Protein AF-A0A4Y6IDY2-F1 (afdb_monomer_lite)

Secondary structure (DSSP, 8-state):
--HHHHHHHHHHHHHHHHHHHHHH--TT-TTHHHHHHHHHHHHHHHHHHHHHHHT-TT---HHHHHHHHHHHHHHHHHHHHHHHHHHHHHHHHHHHHHHHHHHHHHHTT-

Sequence (110 aa):
MTSQQSALAQVNQDVAATLAALANTPSEDVNSDDLVSKLQELSLQRQNILDVLLADETLTDVSFWQEQWQLTQTFSQGAIEARDHRQSLLHAGRQTTRHINMYQSIDDNR

Structure (mmCIF, N/C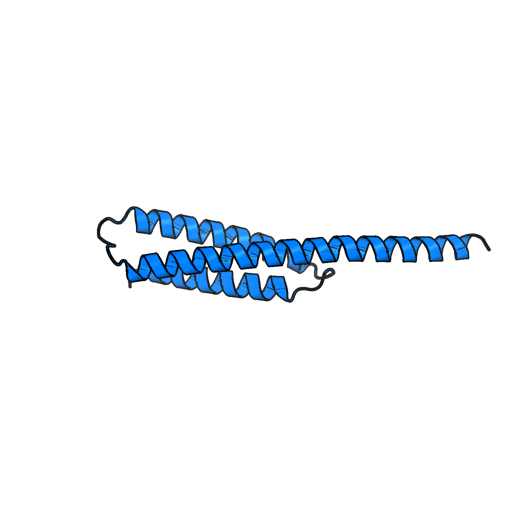A/C/O backbone):
data_AF-A0A4Y6IDY2-F1
#
_entry.id   AF-A0A4Y6IDY2-F1
#
loop_
_atom_site.group_PDB
_atom_site.id
_atom_site.type_symbol
_atom_site.label_atom_id
_atom_site.label_alt_id
_atom_site.label_comp_id
_atom_site.label_asym_id
_atom_site.label_entity_id
_atom_site.label_seq_id
_atom_site.pdbx_PDB_ins_code
_atom_site.Cartn_x
_atom_site.Cartn_y
_atom_site.Cartn_z
_atom_site.occupancy
_atom_site.B_iso_or_equiv
_atom_site.auth_seq_id
_atom_site.auth_comp_id
_atom_site.auth_asym_id
_atom_site.auth_atom_id
_atom_site.pdbx_PDB_model_num
ATOM 1 N N . MET A 1 1 ? -12.053 13.302 13.485 1.00 62.28 1 MET A N 1
ATOM 2 C CA . MET A 1 1 ? -10.890 12.473 13.117 1.00 62.28 1 MET A CA 1
ATOM 3 C C . MET A 1 1 ? -9.995 12.325 14.330 1.00 62.28 1 MET A C 1
ATOM 5 O O . MET A 1 1 ? -9.576 13.336 14.883 1.00 62.28 1 MET A O 1
ATOM 9 N N . THR A 1 2 ? -9.767 11.094 14.783 1.00 80.38 2 THR A N 1
ATOM 10 C CA . THR A 1 2 ? -8.815 10.797 15.865 1.00 80.38 2 THR A CA 1
ATOM 11 C C . THR A 1 2 ? -7.370 10.941 15.369 1.00 80.38 2 THR A C 1
ATOM 13 O O . THR A 1 2 ? -7.118 10.949 14.162 1.00 80.38 2 THR A O 1
ATOM 16 N N . SER A 1 3 ? -6.405 11.032 16.293 1.00 88.75 3 SER A N 1
ATOM 17 C CA . SER A 1 3 ? -4.969 11.067 15.953 1.00 88.75 3 SER A CA 1
ATOM 18 C C . SER A 1 3 ? -4.561 9.879 15.064 1.00 88.75 3 SER A C 1
ATOM 20 O O . SER A 1 3 ? -3.856 10.050 14.072 1.00 88.75 3 SER A O 1
ATOM 22 N N . GLN A 1 4 ? -5.105 8.692 15.354 1.00 91.75 4 GLN A N 1
ATOM 23 C CA . GLN A 1 4 ? -4.848 7.465 14.598 1.00 91.75 4 GLN A CA 1
ATOM 24 C C . GLN A 1 4 ? -5.450 7.497 13.183 1.00 91.75 4 GLN A C 1
ATOM 26 O O . GLN A 1 4 ? -4.793 7.081 12.235 1.00 91.75 4 GLN A O 1
ATOM 31 N N . GLN A 1 5 ? -6.657 8.050 13.000 1.00 92.44 5 GLN A N 1
ATOM 32 C CA . GLN A 1 5 ? -7.249 8.213 11.663 1.00 92.44 5 GLN A CA 1
ATOM 33 C C . GLN A 1 5 ? -6.442 9.182 10.785 1.00 92.44 5 GLN A C 1
ATOM 35 O O . GLN A 1 5 ? -6.281 8.938 9.592 1.00 92.44 5 GLN A O 1
ATOM 40 N N . SER A 1 6 ? -5.909 10.260 11.370 1.00 93.81 6 SER A N 1
ATOM 41 C CA . SER A 1 6 ? -5.036 11.202 10.656 1.00 93.81 6 SER A CA 1
ATOM 42 C C . SER A 1 6 ? -3.705 10.552 10.265 1.00 93.81 6 SER A C 1
ATOM 44 O O . SER A 1 6 ? -3.270 10.652 9.119 1.00 93.81 6 SER A O 1
ATOM 46 N N . ALA A 1 7 ? -3.086 9.816 11.195 1.00 95.69 7 ALA A N 1
ATOM 47 C CA . ALA A 1 7 ? -1.859 9.070 10.925 1.00 95.69 7 ALA A CA 1
ATOM 48 C C . ALA A 1 7 ? -2.060 8.020 9.819 1.00 95.69 7 ALA A C 1
ATOM 50 O O . ALA A 1 7 ? -1.233 7.914 8.916 1.00 95.69 7 ALA A O 1
ATOM 51 N N . LEU A 1 8 ? -3.184 7.295 9.839 1.00 97.19 8 LEU A N 1
ATOM 52 C CA . LEU A 1 8 ? -3.536 6.343 8.788 1.00 97.19 8 LEU A CA 1
ATOM 53 C C . LEU A 1 8 ? -3.693 7.028 7.427 1.00 97.19 8 LEU A C 1
ATOM 55 O O . LEU A 1 8 ? -3.203 6.513 6.426 1.00 97.19 8 LEU A O 1
ATOM 59 N N . ALA A 1 9 ? -4.348 8.192 7.384 1.00 96.75 9 ALA A N 1
ATOM 60 C CA . ALA A 1 9 ? -4.505 8.960 6.154 1.00 96.75 9 ALA A CA 1
ATOM 61 C C . ALA A 1 9 ? -3.147 9.373 5.565 1.00 96.75 9 ALA A C 1
ATOM 63 O O . ALA A 1 9 ? -2.951 9.239 4.358 1.00 96.75 9 ALA A O 1
ATOM 64 N N . GLN A 1 10 ? -2.194 9.790 6.405 1.00 97.56 10 GLN A N 1
ATOM 65 C CA . GLN A 1 10 ? -0.837 10.103 5.953 1.00 97.56 10 GLN A CA 1
ATOM 66 C C . GLN A 1 10 ? -0.125 8.864 5.399 1.00 97.56 10 GLN A C 1
ATOM 68 O O . GLN A 1 10 ? 0.397 8.904 4.289 1.00 97.56 10 GLN A O 1
ATOM 73 N N . VAL A 1 11 ? -0.167 7.738 6.118 1.00 97.94 11 VAL A N 1
ATOM 74 C CA . VAL A 1 11 ? 0.447 6.487 5.645 1.00 97.94 11 VAL A CA 1
ATOM 75 C C . VAL A 1 11 ? -0.181 6.034 4.324 1.00 97.94 11 VAL A C 1
ATOM 77 O O . VAL A 1 11 ? 0.533 5.617 3.418 1.00 97.94 11 VAL A O 1
ATOM 80 N N . ASN A 1 12 ? -1.500 6.166 4.161 1.00 98.00 12 ASN A N 1
ATOM 81 C CA . ASN A 1 12 ? -2.179 5.865 2.900 1.00 98.00 12 ASN A CA 1
ATOM 82 C C . ASN A 1 12 ? -1.670 6.748 1.745 1.00 98.00 12 ASN A C 1
ATOM 84 O O . ASN A 1 12 ? -1.453 6.242 0.643 1.00 98.00 12 ASN A O 1
ATOM 88 N N . GLN A 1 13 ? -1.453 8.046 1.984 1.00 97.81 13 GLN A N 1
ATOM 89 C CA . GLN A 1 13 ? -0.868 8.947 0.983 1.00 97.81 13 GLN A CA 1
ATOM 90 C C . GLN A 1 13 ? 0.566 8.542 0.629 1.00 97.81 13 GLN A C 1
ATOM 92 O O . GLN A 1 13 ? 0.913 8.488 -0.551 1.00 97.81 13 GLN A O 1
ATOM 97 N N . ASP A 1 14 ? 1.375 8.195 1.627 1.00 98.00 14 ASP A N 1
ATOM 98 C CA . ASP A 1 14 ? 2.768 7.798 1.427 1.00 98.00 14 ASP A CA 1
ATOM 99 C C . ASP A 1 14 ? 2.878 6.461 0.676 1.00 98.00 14 ASP A C 1
ATOM 101 O O . ASP A 1 14 ? 3.744 6.309 -0.191 1.00 98.00 14 ASP A O 1
ATOM 105 N N . VAL A 1 15 ? 1.980 5.503 0.945 1.00 97.88 15 VAL A N 1
ATOM 106 C CA . VAL A 1 15 ? 1.867 4.247 0.182 1.00 97.88 15 VAL A CA 1
ATOM 107 C C . VAL A 1 15 ? 1.523 4.544 -1.274 1.00 97.88 15 VAL A C 1
ATOM 109 O O . VAL A 1 15 ? 2.201 4.044 -2.172 1.00 97.88 15 VAL A O 1
ATOM 112 N N . ALA A 1 16 ? 0.516 5.387 -1.523 1.00 97.06 16 ALA A N 1
ATOM 113 C CA . ALA A 1 16 ? 0.110 5.754 -2.877 1.00 97.06 16 ALA A CA 1
ATOM 114 C C . ALA A 1 16 ? 1.249 6.440 -3.650 1.00 97.06 16 ALA A C 1
ATOM 116 O O . ALA A 1 16 ? 1.531 6.076 -4.792 1.00 97.06 16 ALA A O 1
ATOM 117 N N . ALA A 1 17 ? 1.946 7.385 -3.015 1.00 95.88 17 ALA A N 1
ATOM 118 C CA . ALA A 1 17 ? 3.087 8.077 -3.607 1.00 95.88 17 ALA A CA 1
ATOM 119 C C . ALA A 1 17 ? 4.254 7.120 -3.895 1.00 95.88 17 ALA A C 1
ATOM 121 O O . ALA A 1 17 ? 4.870 7.199 -4.957 1.00 95.88 17 ALA A O 1
ATOM 122 N N . THR A 1 18 ? 4.535 6.188 -2.981 1.00 95.50 18 THR A N 1
ATOM 123 C CA . THR A 1 18 ? 5.610 5.203 -3.152 1.00 95.50 18 THR A CA 1
ATOM 124 C C . THR A 1 18 ? 5.281 4.223 -4.279 1.00 95.50 18 THR A C 1
ATOM 126 O O . THR A 1 18 ? 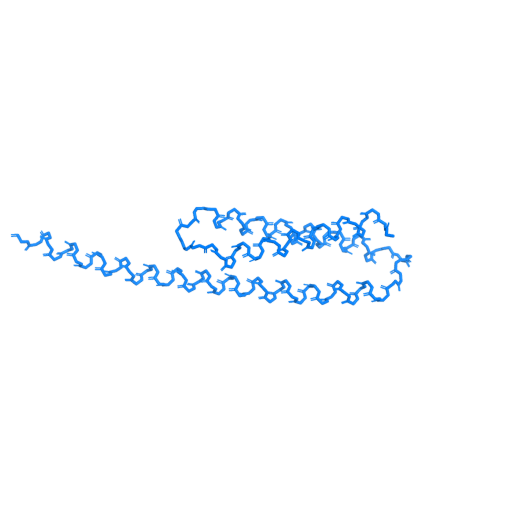6.134 3.970 -5.122 1.00 95.50 18 THR A O 1
ATOM 129 N N . LEU A 1 19 ? 4.040 3.732 -4.373 1.00 94.25 19 LEU A N 1
ATOM 130 C CA . LEU A 1 19 ? 3.585 2.902 -5.497 1.00 94.25 19 LEU A CA 1
ATOM 131 C C . LEU A 1 19 ? 3.682 3.641 -6.837 1.00 94.25 19 LEU A C 1
ATOM 133 O O . LEU A 1 19 ? 4.174 3.076 -7.813 1.00 94.25 19 LEU A O 1
ATOM 137 N N . ALA A 1 20 ? 3.275 4.912 -6.882 1.00 92.62 20 ALA A N 1
ATOM 138 C CA . ALA A 1 20 ? 3.400 5.733 -8.082 1.00 92.62 20 ALA A CA 1
ATOM 139 C C . ALA A 1 20 ? 4.869 5.958 -8.478 1.00 92.62 20 ALA A C 1
ATOM 141 O O . ALA A 1 20 ? 5.200 5.898 -9.661 1.00 92.62 20 ALA A O 1
ATOM 142 N N . ALA A 1 21 ? 5.764 6.177 -7.510 1.00 91.25 21 ALA A N 1
ATOM 143 C CA . ALA A 1 21 ? 7.197 6.270 -7.772 1.00 91.25 21 ALA A CA 1
ATOM 144 C C . ALA A 1 21 ? 7.730 4.947 -8.342 1.00 91.25 21 ALA A C 1
ATOM 146 O O . ALA A 1 21 ? 8.308 4.939 -9.424 1.00 91.25 21 ALA A O 1
ATOM 147 N N . LEU A 1 22 ? 7.425 3.826 -7.680 1.00 89.31 22 LEU A N 1
ATOM 148 C CA . LEU A 1 22 ? 7.827 2.478 -8.088 1.00 89.31 22 LEU A CA 1
ATOM 149 C C . LEU A 1 22 ? 7.363 2.106 -9.503 1.00 89.31 22 LEU A C 1
ATOM 151 O O . LEU A 1 22 ? 8.038 1.301 -10.140 1.00 89.31 22 LEU A O 1
ATOM 155 N N . ALA A 1 23 ? 6.229 2.634 -9.969 1.00 85.75 23 ALA A N 1
ATOM 156 C CA . ALA A 1 23 ? 5.713 2.399 -11.318 1.00 85.75 23 ALA A CA 1
ATOM 157 C C . ALA A 1 23 ? 6.468 3.189 -12.405 1.00 85.75 23 ALA A C 1
ATOM 159 O O . ALA A 1 23 ? 6.428 2.813 -13.572 1.00 85.75 23 ALA A O 1
ATOM 160 N N . ASN A 1 24 ? 7.148 4.275 -12.028 1.00 84.38 24 ASN A N 1
ATOM 161 C CA . ASN A 1 24 ? 7.879 5.157 -12.940 1.00 84.38 24 ASN A CA 1
ATOM 162 C C . ASN A 1 24 ? 9.407 4.978 -12.864 1.00 84.38 24 ASN A C 1
ATOM 164 O O . ASN A 1 24 ? 10.130 5.579 -13.658 1.00 84.38 24 ASN A O 1
ATOM 168 N N . THR A 1 25 ? 9.908 4.181 -11.917 1.00 80.75 25 THR A N 1
ATOM 169 C CA . THR A 1 25 ? 11.341 3.935 -11.726 1.00 80.75 25 THR A CA 1
ATOM 170 C C . THR A 1 25 ? 11.903 2.987 -12.802 1.00 80.75 25 THR A C 1
ATOM 172 O O . THR A 1 25 ? 11.438 1.849 -12.906 1.00 80.75 25 THR A O 1
ATOM 175 N N . PRO A 1 26 ? 12.919 3.402 -13.586 1.00 71.44 26 PRO A N 1
ATOM 176 C CA . PRO A 1 26 ? 13.593 2.542 -14.561 1.00 71.44 26 PRO A CA 1
ATOM 177 C C . PRO A 1 26 ? 14.391 1.402 -13.909 1.00 71.44 26 PRO A C 1
ATOM 179 O O . PRO A 1 26 ? 14.812 1.494 -12.761 1.00 71.44 26 PRO A O 1
ATOM 182 N N . SER A 1 27 ? 14.699 0.355 -14.680 1.00 63.56 27 SER A N 1
ATOM 183 C CA . SER A 1 27 ? 15.404 -0.854 -14.209 1.00 63.56 27 SER A CA 1
ATOM 184 C C . SER A 1 27 ? 16.820 -0.647 -13.670 1.00 63.56 27 SER A C 1
ATOM 186 O O . SER A 1 27 ? 17.357 -1.545 -13.030 1.00 63.56 27 SER A O 1
ATOM 188 N N . GLU A 1 28 ? 17.446 0.483 -13.986 1.00 64.00 28 GLU A N 1
ATOM 189 C CA . GLU A 1 28 ? 18.835 0.798 -13.628 1.00 64.00 28 GLU A CA 1
ATOM 190 C C . GLU A 1 28 ? 18.932 1.747 -12.427 1.00 64.00 28 GLU A C 1
ATOM 192 O O . GLU A 1 28 ? 20.031 2.084 -11.990 1.00 64.00 28 GLU A O 1
ATOM 197 N N . ASP A 1 29 ? 17.794 2.196 -11.890 1.00 71.00 29 ASP A N 1
ATOM 198 C CA . ASP A 1 29 ? 17.781 3.126 -10.769 1.00 71.00 29 ASP A CA 1
ATOM 199 C C . ASP A 1 29 ? 18.059 2.387 -9.456 1.00 71.00 29 ASP A C 1
ATOM 201 O O . ASP A 1 29 ? 17.275 1.547 -9.001 1.00 71.00 29 ASP A O 1
ATOM 205 N N . VAL A 1 30 ? 19.179 2.745 -8.832 1.00 66.75 30 VAL A N 1
ATOM 206 C CA . VAL A 1 30 ? 19.651 2.214 -7.547 1.00 66.75 30 VAL A CA 1
ATOM 207 C C . VAL A 1 30 ? 18.636 2.464 -6.423 1.00 66.75 30 VAL A C 1
ATOM 209 O O . VAL A 1 30 ? 18.568 1.686 -5.478 1.00 66.75 30 VAL A O 1
ATOM 212 N N . ASN A 1 31 ? 17.780 3.483 -6.551 1.00 78.31 31 ASN A N 1
ATOM 213 C CA . ASN A 1 31 ? 16.768 3.813 -5.544 1.00 78.31 31 ASN A CA 1
ATOM 214 C C . ASN A 1 31 ? 15.553 2.864 -5.565 1.00 78.31 31 ASN A C 1
ATOM 216 O O . ASN A 1 31 ? 14.658 2.978 -4.726 1.00 78.31 31 ASN A O 1
ATOM 220 N N . SER A 1 32 ? 15.485 1.933 -6.524 1.00 80.56 32 SER A N 1
ATOM 221 C CA . SER A 1 32 ? 14.379 0.975 -6.640 1.00 80.56 32 SER A CA 1
ATOM 222 C C . SER A 1 32 ? 14.209 0.127 -5.380 1.00 80.56 32 SER A C 1
ATOM 224 O O . SER A 1 32 ? 13.081 -0.072 -4.925 1.00 80.56 32 SER A O 1
ATOM 226 N N . ASP A 1 33 ? 15.317 -0.353 -4.814 1.00 84.00 33 ASP A N 1
ATOM 227 C CA . ASP A 1 33 ? 15.313 -1.218 -3.631 1.00 84.00 33 ASP A CA 1
ATOM 228 C C . ASP A 1 33 ? 14.897 -0.444 -2.371 1.00 84.00 33 ASP A C 1
ATOM 230 O O . ASP A 1 33 ? 14.145 -0.961 -1.539 1.00 84.00 33 ASP A O 1
ATOM 234 N N . ASP A 1 34 ? 15.291 0.829 -2.276 1.00 90.06 34 ASP A N 1
ATOM 235 C CA . ASP A 1 34 ? 14.879 1.729 -1.195 1.00 90.06 34 ASP A CA 1
ATOM 236 C C . ASP A 1 34 ? 13.373 1.994 -1.240 1.00 90.06 34 ASP A C 1
ATOM 238 O O . ASP A 1 34 ? 12.693 1.950 -0.214 1.00 90.06 34 ASP A O 1
ATOM 242 N N . LEU A 1 35 ? 12.814 2.221 -2.433 1.00 91.38 35 LEU A N 1
ATOM 243 C CA . LEU A 1 35 ? 11.377 2.426 -2.597 1.00 91.38 35 LEU A CA 1
ATOM 244 C C . LEU A 1 35 ? 10.577 1.155 -2.260 1.00 91.38 35 LEU A C 1
ATOM 246 O O . LEU A 1 35 ? 9.490 1.252 -1.686 1.00 91.38 35 LEU A O 1
ATOM 250 N N . VAL A 1 36 ? 11.093 -0.036 -2.592 1.00 91.31 36 VAL A N 1
ATOM 251 C CA . VAL A 1 36 ? 10.459 -1.313 -2.217 1.00 91.31 36 VAL A CA 1
ATOM 252 C C . VAL A 1 36 ? 10.500 -1.501 -0.701 1.00 91.31 36 VAL A C 1
ATOM 254 O O . VAL A 1 36 ? 9.474 -1.827 -0.101 1.00 91.31 36 VAL A O 1
ATOM 257 N N . SER A 1 37 ? 11.650 -1.237 -0.078 1.00 93.00 37 SER A N 1
ATOM 258 C CA . SER A 1 37 ? 11.819 -1.307 1.378 1.00 93.00 37 SER A CA 1
ATOM 259 C C . SER A 1 37 ? 10.870 -0.338 2.086 1.00 93.00 37 SER A C 1
ATOM 261 O O . SER A 1 37 ? 10.125 -0.733 2.984 1.00 93.00 37 SER A O 1
ATOM 263 N N . LYS A 1 38 ? 10.784 0.903 1.596 1.00 95.25 38 LYS A N 1
ATOM 264 C CA . LYS A 1 38 ? 9.851 1.917 2.094 1.00 95.25 38 LYS A CA 1
ATOM 265 C C . LYS A 1 38 ? 8.392 1.482 1.963 1.00 95.25 38 LYS A C 1
ATOM 267 O O . LYS A 1 38 ? 7.612 1.676 2.892 1.00 95.25 38 LYS A O 1
ATOM 272 N N . LEU A 1 39 ? 7.998 0.878 0.839 1.00 95.12 39 LEU A N 1
ATOM 273 C CA . LEU A 1 39 ? 6.638 0.360 0.672 1.00 95.12 39 LEU A CA 1
ATOM 274 C C . LEU A 1 39 ? 6.320 -0.730 1.708 1.00 95.12 39 LEU A C 1
ATOM 276 O O . LEU A 1 39 ? 5.213 -0.756 2.248 1.00 95.12 39 LEU A O 1
ATOM 280 N N . GLN A 1 40 ? 7.279 -1.608 2.008 1.00 95.19 40 GLN A N 1
ATOM 281 C CA . GLN A 1 40 ? 7.115 -2.655 3.014 1.00 95.19 40 GLN A CA 1
ATOM 282 C C . GLN A 1 40 ? 6.957 -2.071 4.426 1.00 95.19 40 GLN A C 1
ATOM 284 O O . GLN A 1 40 ? 6.053 -2.480 5.158 1.00 95.19 40 GLN A O 1
ATOM 289 N N . GLU A 1 41 ? 7.782 -1.087 4.788 1.00 97.31 41 GLU A N 1
ATOM 290 C CA . GLU A 1 41 ? 7.680 -0.369 6.064 1.00 97.31 41 GLU A CA 1
ATOM 291 C C . GLU A 1 41 ? 6.324 0.326 6.216 1.00 97.31 41 GLU A C 1
ATOM 293 O O . GLU A 1 41 ? 5.637 0.140 7.223 1.00 97.31 41 GLU A O 1
ATOM 298 N N . LEU A 1 42 ? 5.892 1.062 5.188 1.00 97.94 42 LEU A N 1
ATOM 299 C CA . LEU A 1 42 ? 4.602 1.749 5.179 1.00 97.94 42 LEU A CA 1
ATOM 300 C C . LEU A 1 42 ? 3.426 0.767 5.251 1.00 97.94 42 LEU A C 1
ATOM 302 O O . LEU A 1 42 ? 2.452 1.027 5.955 1.00 97.94 42 LEU A O 1
ATOM 306 N N . SER A 1 43 ? 3.514 -0.383 4.574 1.00 96.56 43 SER A N 1
ATOM 307 C CA . SER A 1 43 ? 2.490 -1.430 4.652 1.00 96.56 43 SER A CA 1
ATOM 308 C C . SER A 1 43 ? 2.366 -1.994 6.068 1.00 96.56 43 SER A C 1
ATOM 310 O O . SER A 1 43 ? 1.250 -2.199 6.549 1.00 96.56 43 SER A O 1
ATOM 312 N N . LEU A 1 44 ? 3.491 -2.227 6.749 1.00 97.50 44 LEU A N 1
ATOM 313 C CA . LEU A 1 44 ? 3.496 -2.693 8.134 1.00 97.50 44 LEU A CA 1
ATOM 314 C C . LEU A 1 44 ? 2.939 -1.622 9.079 1.00 97.50 44 LEU A C 1
ATOM 316 O O . LEU A 1 44 ? 2.098 -1.917 9.926 1.00 97.50 44 LEU A O 1
ATOM 320 N N . GLN A 1 45 ? 3.362 -0.368 8.909 1.00 97.81 45 GLN A N 1
ATOM 321 C CA . GLN A 1 45 ? 2.860 0.755 9.697 1.00 97.81 45 GLN A CA 1
ATOM 322 C C . GLN A 1 45 ? 1.345 0.916 9.537 1.00 97.81 45 GLN A C 1
ATOM 324 O O . GLN A 1 45 ? 0.634 1.077 10.529 1.00 97.81 45 GLN A O 1
ATOM 329 N N . ARG A 1 46 ? 0.841 0.816 8.301 1.00 97.94 46 ARG A N 1
ATOM 330 C CA . ARG A 1 46 ? -0.593 0.854 8.005 1.00 97.94 46 ARG A CA 1
ATOM 331 C C . ARG A 1 46 ? -1.342 -0.253 8.740 1.00 97.94 46 ARG A C 1
ATOM 333 O O . ARG A 1 46 ? -2.370 0.028 9.350 1.00 97.94 46 ARG A O 1
ATOM 340 N N . GLN A 1 47 ? -0.832 -1.486 8.685 1.00 97.56 47 GLN A N 1
ATOM 341 C CA . GLN A 1 47 ? -1.453 -2.627 9.357 1.00 97.56 47 GLN A CA 1
ATOM 342 C C . GLN A 1 47 ? -1.523 -2.408 10.871 1.00 97.56 47 GLN A C 1
ATOM 344 O O . GLN A 1 47 ? -2.597 -2.535 11.445 1.00 97.56 47 GLN A O 1
ATOM 349 N N . ASN A 1 48 ? -0.428 -1.965 11.492 1.00 97.81 48 ASN A N 1
ATOM 350 C CA . ASN A 1 48 ? -0.394 -1.694 12.930 1.00 97.81 48 ASN A CA 1
ATOM 351 C C . ASN A 1 48 ? -1.428 -0.635 13.351 1.00 97.81 48 ASN A C 1
ATOM 353 O O . ASN A 1 48 ? -2.081 -0.783 14.381 1.00 97.81 48 ASN A O 1
ATOM 357 N N . ILE A 1 49 ? -1.597 0.435 12.564 1.00 97.06 49 ILE A N 1
ATOM 358 C CA . ILE A 1 49 ? -2.598 1.472 12.863 1.00 97.06 49 ILE A CA 1
ATOM 359 C C . ILE A 1 49 ? -4.018 0.916 12.703 1.00 97.06 49 ILE A C 1
ATOM 361 O O . ILE A 1 49 ? -4.879 1.192 13.537 1.00 97.06 49 ILE A O 1
ATOM 365 N N . LEU A 1 50 ? -4.270 0.119 11.661 1.00 96.56 50 LEU A N 1
ATOM 366 C CA . LEU A 1 50 ? -5.567 -0.529 11.470 1.00 96.56 50 LEU A CA 1
ATOM 367 C C . LEU A 1 50 ? -5.899 -1.502 12.598 1.00 96.56 50 LEU A C 1
ATOM 369 O O . LEU A 1 50 ? -7.034 -1.492 13.055 1.00 96.56 50 LEU A O 1
ATOM 373 N N . ASP A 1 51 ? -4.932 -2.278 13.085 1.00 96.44 51 ASP A N 1
ATOM 374 C CA . ASP A 1 51 ? -5.135 -3.199 14.208 1.00 96.44 51 ASP A CA 1
ATOM 375 C C . ASP A 1 51 ? -5.518 -2.441 15.488 1.00 96.44 51 ASP A C 1
ATOM 377 O O . ASP A 1 51 ? -6.441 -2.839 16.199 1.00 96.44 51 ASP A O 1
ATOM 381 N N . VAL A 1 52 ? -4.871 -1.297 15.748 1.00 95.50 52 VAL A N 1
ATOM 382 C CA . VAL A 1 52 ? -5.228 -0.407 16.867 1.00 95.50 52 VAL A CA 1
ATOM 383 C C . VAL A 1 52 ? -6.641 0.153 16.705 1.00 95.50 52 VAL A C 1
ATOM 385 O O . VAL A 1 52 ? -7.400 0.181 17.669 1.00 95.50 52 VAL A O 1
ATOM 388 N N . LEU A 1 53 ? -7.007 0.594 15.500 1.00 94.62 53 LEU A N 1
ATOM 389 C CA . LEU A 1 53 ? -8.338 1.134 15.214 1.00 94.62 53 LEU A CA 1
ATOM 390 C C . LEU A 1 53 ? -9.431 0.056 15.257 1.00 94.62 53 LEU A C 1
ATOM 392 O O . LEU A 1 53 ? -10.552 0.355 15.647 1.00 94.62 53 LEU A O 1
ATOM 396 N N . LEU A 1 54 ? -9.124 -1.185 14.871 1.00 93.50 54 LEU A N 1
ATOM 397 C CA . LEU A 1 54 ? -10.050 -2.321 14.932 1.00 93.50 54 LEU A CA 1
ATOM 398 C C . LEU A 1 54 ? -10.322 -2.763 16.372 1.00 93.50 54 LEU A C 1
ATOM 400 O O . LEU A 1 54 ? -11.407 -3.259 16.663 1.00 93.50 54 LEU A O 1
ATOM 404 N N . ALA A 1 55 ? -9.348 -2.585 17.267 1.00 93.81 55 ALA A N 1
ATOM 405 C CA . ALA A 1 55 ? -9.516 -2.832 18.695 1.00 93.81 55 ALA A CA 1
ATOM 406 C C . ALA A 1 55 ? -10.327 -1.730 19.408 1.00 93.81 55 ALA A C 1
ATOM 408 O O . ALA A 1 55 ? -10.751 -1.925 20.548 1.00 93.81 55 ALA A O 1
ATOM 409 N N . ASP A 1 56 ? -10.541 -0.577 18.766 1.00 92.50 56 ASP A N 1
ATOM 410 C CA . ASP A 1 56 ? -11.357 0.510 19.300 1.00 92.50 56 ASP A CA 1
ATOM 411 C C . ASP A 1 56 ? -12.847 0.256 19.023 1.00 92.50 56 ASP A C 1
ATOM 413 O O . ASP A 1 56 ? -13.381 0.600 17.968 1.00 92.50 56 ASP A O 1
ATOM 417 N N . GLU A 1 57 ? -13.545 -0.312 20.009 1.00 88.31 57 GLU A N 1
ATOM 418 C CA . GLU A 1 57 ? -14.987 -0.593 19.943 1.00 88.31 57 GLU A CA 1
ATOM 419 C C . GLU A 1 57 ? -15.854 0.666 19.745 1.00 88.31 57 GLU A C 1
ATOM 421 O O . GLU A 1 57 ? -17.030 0.565 19.387 1.00 88.31 57 GLU A O 1
ATOM 426 N N . THR A 1 58 ? -15.300 1.866 19.958 1.00 89.44 58 THR A N 1
ATOM 427 C CA . THR A 1 58 ? -16.026 3.125 19.745 1.00 89.44 58 THR A CA 1
ATOM 428 C C . THR A 1 58 ? -16.056 3.547 18.273 1.00 89.44 58 THR A C 1
ATOM 430 O O . THR A 1 58 ? -16.923 4.331 17.869 1.00 89.44 58 THR A O 1
ATOM 433 N N . LEU A 1 59 ? -15.167 2.994 17.439 1.00 88.19 59 LEU A N 1
ATOM 434 C CA . LEU A 1 59 ? -15.066 3.315 16.019 1.00 88.19 59 LEU A CA 1
ATOM 435 C C . LEU A 1 59 ? -16.040 2.481 15.173 1.00 88.19 59 LEU A C 1
ATOM 437 O O . LEU A 1 59 ? -15.694 1.492 14.529 1.00 88.19 59 LEU A O 1
ATOM 441 N N . THR A 1 60 ? -17.287 2.941 15.127 1.00 89.31 60 THR A N 1
ATOM 442 C CA . THR A 1 60 ? -18.402 2.263 14.438 1.00 89.31 60 THR A CA 1
ATOM 443 C C . THR A 1 60 ? -18.711 2.814 13.040 1.00 89.31 60 THR A C 1
ATOM 445 O O . THR A 1 60 ? -19.699 2.426 12.417 1.00 89.31 60 THR A O 1
ATOM 448 N N . ASP A 1 61 ? -17.874 3.716 12.522 1.00 93.25 61 ASP A N 1
ATOM 449 C CA . ASP A 1 61 ? -18.080 4.352 11.219 1.00 93.25 61 ASP A CA 1
ATOM 450 C C . ASP A 1 61 ? -17.840 3.366 10.061 1.00 93.25 61 ASP A C 1
ATOM 452 O O . ASP A 1 61 ? -16.714 3.116 9.631 1.00 93.25 61 ASP A O 1
ATOM 456 N N . VAL A 1 62 ? -18.933 2.814 9.533 1.00 93.06 62 VAL A N 1
ATOM 457 C CA . VAL A 1 62 ? -18.918 1.875 8.401 1.00 93.06 62 VAL A CA 1
ATOM 458 C C . VAL A 1 62 ? -18.306 2.500 7.146 1.00 93.06 62 VAL A C 1
ATOM 460 O O . VAL A 1 62 ? -17.622 1.805 6.396 1.00 93.06 62 VAL A O 1
ATOM 463 N N . SER A 1 63 ? -18.524 3.797 6.912 1.00 94.88 63 SER A N 1
ATOM 464 C CA . SER A 1 63 ? -18.025 4.471 5.709 1.00 94.88 63 SER A CA 1
ATOM 465 C C . SER A 1 63 ? -16.500 4.557 5.713 1.00 94.88 63 SER A C 1
ATOM 467 O O . SER A 1 63 ? -15.862 4.226 4.714 1.00 94.88 63 SER A O 1
ATOM 469 N N . PHE A 1 64 ? -15.919 4.865 6.875 1.00 94.38 64 PHE A N 1
ATOM 470 C CA . PHE A 1 64 ? -14.478 4.831 7.094 1.00 94.38 64 PHE A CA 1
ATOM 471 C C . PHE A 1 64 ? -13.896 3.436 6.820 1.00 94.38 64 PHE A C 1
ATOM 473 O O . PHE A 1 64 ? -12.915 3.300 6.089 1.00 94.38 64 PHE A O 1
ATOM 480 N N . TRP A 1 65 ? -14.512 2.380 7.357 1.00 95.38 65 TRP A N 1
ATOM 481 C CA . TRP A 1 65 ? -14.028 1.012 7.149 1.00 95.38 65 TRP A CA 1
ATOM 482 C C . TRP A 1 65 ? -14.135 0.559 5.691 1.00 95.38 65 TRP A C 1
ATOM 484 O O . TRP A 1 65 ? -13.235 -0.111 5.179 1.00 95.38 65 TRP A O 1
ATOM 494 N N . GLN A 1 66 ? -15.200 0.963 4.999 1.00 96.75 66 GLN A N 1
ATOM 495 C CA . GLN A 1 66 ? -15.375 0.674 3.582 1.00 96.75 66 GLN A CA 1
ATOM 496 C C . GLN A 1 66 ? -14.317 1.379 2.722 1.00 96.75 66 GLN A C 1
ATOM 498 O O . GLN A 1 66 ? -13.760 0.757 1.817 1.00 96.75 66 GLN A O 1
ATOM 503 N N . GLU A 1 67 ? -13.986 2.633 3.035 1.00 96.56 67 GLU A N 1
ATOM 504 C CA . GLU A 1 67 ? -12.881 3.354 2.397 1.00 96.56 67 GLU A CA 1
ATOM 505 C C . GLU A 1 67 ? -11.545 2.632 2.631 1.00 96.56 67 GLU A C 1
ATOM 507 O O . GLU A 1 67 ? -10.806 2.365 1.682 1.00 96.56 67 GLU A O 1
ATOM 512 N N . GLN A 1 68 ? -11.246 2.238 3.875 1.00 96.88 68 GLN A N 1
ATOM 513 C CA . GLN A 1 68 ? -9.997 1.531 4.180 1.00 96.88 68 GLN A CA 1
ATOM 514 C C . GLN A 1 68 ? -9.891 0.184 3.468 1.00 96.88 68 GLN A C 1
ATOM 516 O O . GLN A 1 68 ? -8.797 -0.191 3.040 1.00 96.88 68 GLN A O 1
ATOM 521 N N . TRP A 1 69 ? -11.010 -0.518 3.295 1.00 97.19 69 TRP A N 1
ATOM 522 C CA . TRP A 1 69 ? -11.058 -1.746 2.512 1.00 97.19 69 TRP A CA 1
ATOM 523 C C . TRP A 1 69 ? -10.775 -1.489 1.025 1.00 97.19 69 TRP A C 1
ATOM 525 O O . TRP A 1 69 ? -9.935 -2.175 0.439 1.00 97.19 69 TRP A O 1
ATOM 535 N N . GLN A 1 70 ? -11.402 -0.473 0.422 1.00 98.06 70 GLN A N 1
ATOM 536 C CA . GLN A 1 70 ? -11.149 -0.093 -0.976 1.00 98.06 70 GLN A CA 1
ATOM 537 C C . GLN A 1 70 ? -9.685 0.305 -1.205 1.00 98.06 70 GLN A C 1
ATOM 539 O O . GLN A 1 70 ? -9.069 -0.113 -2.191 1.00 98.06 70 GLN A O 1
ATOM 544 N N . LEU A 1 71 ? -9.101 1.059 -0.271 1.00 98.06 71 LEU A N 1
ATOM 545 C CA . LEU A 1 71 ? -7.685 1.420 -0.302 1.00 98.06 71 LEU A CA 1
ATOM 546 C C . LEU A 1 71 ? -6.790 0.181 -0.215 1.00 98.06 71 LEU A C 1
ATOM 548 O O . LEU A 1 71 ? -5.845 0.063 -0.989 1.00 98.06 71 LEU A O 1
ATOM 552 N N . THR A 1 72 ? -7.110 -0.787 0.650 1.00 97.56 72 THR A N 1
ATOM 553 C CA . THR A 1 72 ? -6.371 -2.059 0.714 1.00 97.56 72 THR A CA 1
ATOM 554 C C . THR A 1 72 ? -6.408 -2.811 -0.610 1.00 97.56 72 THR A C 1
ATOM 556 O O . THR A 1 72 ? -5.363 -3.289 -1.051 1.00 97.56 72 THR A O 1
ATOM 559 N N . GLN A 1 73 ? -7.566 -2.892 -1.271 1.00 97.88 73 GLN A N 1
ATOM 560 C CA . GLN A 1 73 ? -7.666 -3.534 -2.587 1.00 97.88 73 GLN A CA 1
ATOM 561 C C . GLN A 1 73 ? -6.803 -2.803 -3.624 1.00 97.88 73 GLN A C 1
ATOM 563 O O . GLN A 1 73 ? -6.018 -3.429 -4.333 1.00 97.88 73 GLN A O 1
ATOM 568 N N . THR A 1 74 ? -6.888 -1.472 -3.649 1.00 97.56 74 THR A N 1
ATOM 569 C CA . THR A 1 74 ? -6.135 -0.618 -4.578 1.00 97.56 74 THR A CA 1
ATOM 570 C C . THR A 1 74 ? -4.626 -0.770 -4.393 1.00 97.56 74 THR A C 1
ATOM 572 O O . THR A 1 74 ? -3.902 -1.004 -5.358 1.00 97.56 74 THR A O 1
ATOM 575 N N . PHE A 1 75 ? -4.137 -0.692 -3.155 1.00 97.38 75 PHE A N 1
ATOM 576 C CA . PHE A 1 75 ? -2.712 -0.841 -2.858 1.00 97.38 75 PHE A CA 1
ATOM 577 C C . PHE A 1 75 ? -2.207 -2.255 -3.136 1.00 97.38 75 PHE A C 1
ATOM 579 O O . PHE A 1 75 ? -1.098 -2.409 -3.641 1.00 97.38 75 PHE A O 1
ATOM 586 N N . SER A 1 76 ? -3.022 -3.281 -2.870 1.00 95.94 76 SER A N 1
ATOM 587 C CA . SER A 1 76 ? -2.665 -4.669 -3.189 1.00 95.94 76 SER A CA 1
ATOM 588 C C . SER A 1 76 ? -2.488 -4.862 -4.693 1.00 95.94 76 SER A 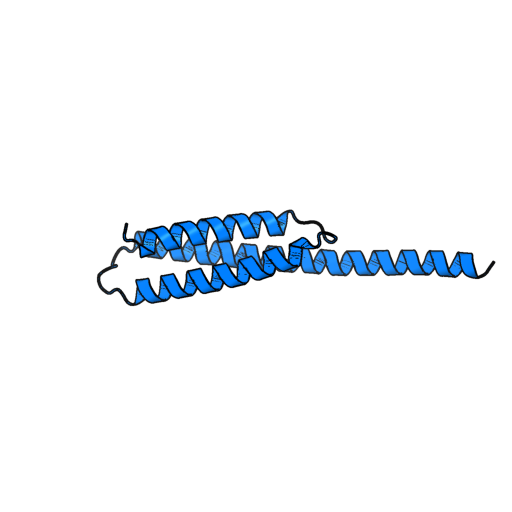C 1
ATOM 590 O O . SER A 1 76 ? -1.488 -5.431 -5.126 1.00 95.94 76 SER A O 1
ATOM 592 N N . GLN A 1 77 ? -3.419 -4.333 -5.489 1.00 96.12 77 GLN A N 1
ATOM 593 C CA . GLN A 1 77 ? -3.336 -4.383 -6.945 1.00 96.12 77 GLN A CA 1
ATOM 594 C C . GLN A 1 77 ? -2.113 -3.611 -7.465 1.00 96.12 77 GLN A C 1
ATOM 596 O O . GLN A 1 77 ? -1.331 -4.155 -8.241 1.00 96.12 77 GLN A O 1
ATOM 601 N N . GLY A 1 78 ? -1.879 -2.392 -6.967 1.00 94.00 78 GLY A N 1
ATOM 602 C CA . GLY A 1 78 ? -0.711 -1.593 -7.349 1.00 94.00 78 GLY A CA 1
ATOM 603 C C . GLY A 1 78 ? 0.622 -2.257 -6.986 1.00 94.00 78 GLY A C 1
ATOM 604 O O . GLY A 1 78 ? 1.578 -2.196 -7.757 1.00 94.00 78 GLY A O 1
ATOM 605 N N . ALA A 1 79 ? 0.700 -2.945 -5.843 1.00 93.31 79 ALA A N 1
ATOM 606 C CA . ALA A 1 79 ? 1.894 -3.692 -5.451 1.00 93.31 79 ALA A CA 1
ATOM 607 C C . ALA A 1 79 ? 2.159 -4.898 -6.371 1.00 93.31 79 ALA A C 1
ATOM 609 O O . ALA A 1 79 ? 3.315 -5.168 -6.707 1.00 93.31 79 ALA A O 1
ATOM 610 N N . ILE A 1 80 ? 1.105 -5.601 -6.806 1.00 93.31 80 ILE A N 1
ATOM 611 C CA . ILE A 1 80 ? 1.207 -6.691 -7.790 1.00 93.31 80 ILE A CA 1
ATOM 612 C C . ILE A 1 80 ? 1.736 -6.149 -9.119 1.00 93.31 80 ILE A C 1
ATOM 614 O O . ILE A 1 80 ? 2.715 -6.675 -9.642 1.00 93.31 80 ILE A O 1
ATOM 618 N N . GLU A 1 81 ? 1.153 -5.064 -9.626 1.00 91.38 81 GLU A N 1
ATOM 619 C CA . GLU A 1 81 ? 1.587 -4.433 -10.877 1.00 91.38 81 GLU A CA 1
ATOM 620 C C . GLU A 1 81 ? 3.042 -3.962 -10.803 1.00 91.38 81 GLU A C 1
ATOM 622 O O . GLU A 1 81 ? 3.829 -4.219 -11.714 1.00 91.38 81 GLU A O 1
ATOM 627 N N . ALA A 1 82 ? 3.439 -3.344 -9.688 1.00 87.94 82 ALA A N 1
ATOM 628 C CA . ALA A 1 82 ? 4.813 -2.906 -9.472 1.00 87.94 82 ALA A CA 1
ATOM 629 C C . ALA A 1 82 ? 5.800 -4.088 -9.432 1.00 87.94 82 ALA A C 1
ATOM 631 O O . ALA A 1 82 ? 6.901 -3.999 -9.982 1.00 87.94 82 ALA A O 1
ATOM 632 N N . ARG A 1 83 ? 5.419 -5.209 -8.805 1.00 89.81 83 ARG A N 1
ATOM 633 C CA . ARG A 1 83 ? 6.216 -6.444 -8.804 1.00 89.81 83 ARG A CA 1
ATOM 634 C C . ARG A 1 83 ? 6.367 -6.999 -10.218 1.00 89.81 83 ARG A C 1
ATOM 636 O O . ARG A 1 83 ? 7.483 -7.309 -10.631 1.00 89.81 83 ARG A O 1
ATOM 643 N N . ASP A 1 84 ? 5.266 -7.115 -10.950 1.00 87.94 84 ASP A N 1
ATOM 644 C CA . ASP A 1 84 ? 5.250 -7.704 -12.288 1.00 87.94 84 ASP A CA 1
ATOM 645 C C . ASP A 1 84 ? 6.039 -6.831 -13.281 1.00 87.94 84 ASP A C 1
ATOM 647 O O . ASP A 1 84 ? 6.828 -7.347 -14.079 1.00 87.94 84 ASP A O 1
ATOM 651 N N . HIS A 1 85 ? 5.929 -5.502 -13.168 1.00 83.81 85 HIS A N 1
ATOM 652 C CA . HIS A 1 85 ? 6.738 -4.552 -13.929 1.00 83.81 85 HIS A CA 1
ATOM 653 C C . HIS A 1 85 ? 8.240 -4.752 -13.677 1.00 83.81 85 HIS A C 1
ATOM 655 O O . HIS A 1 85 ? 9.016 -4.909 -14.623 1.00 83.81 85 HIS A O 1
ATOM 661 N N . ARG A 1 86 ? 8.658 -4.843 -12.407 1.00 81.81 86 ARG A N 1
ATOM 662 C CA . ARG A 1 86 ? 10.064 -5.113 -12.053 1.00 81.81 86 ARG A CA 1
ATOM 663 C C . ARG A 1 86 ? 10.548 -6.460 -12.562 1.00 81.81 86 ARG A C 1
ATOM 665 O O . ARG A 1 86 ? 11.664 -6.566 -13.068 1.00 81.81 86 ARG A O 1
ATOM 672 N N . GLN A 1 87 ? 9.719 -7.492 -12.455 1.00 83.50 87 GLN A N 1
ATOM 673 C CA . GLN A 1 87 ? 10.063 -8.812 -12.961 1.00 83.50 87 GLN A CA 1
ATOM 674 C C . GLN A 1 87 ? 10.282 -8.777 -14.483 1.00 83.50 87 GLN A C 1
ATOM 676 O O . GLN A 1 87 ? 11.268 -9.330 -14.973 1.00 83.50 87 GLN A O 1
ATOM 681 N N . SER A 1 88 ? 9.421 -8.075 -15.226 1.00 82.31 88 SER A N 1
ATOM 682 C CA . SER A 1 88 ? 9.590 -7.849 -16.668 1.00 82.31 88 SER A CA 1
ATOM 683 C C . SER A 1 88 ? 10.921 -7.159 -16.987 1.00 82.31 88 SER A C 1
ATOM 685 O O . SER A 1 88 ? 11.666 -7.617 -17.856 1.00 82.31 88 SER A O 1
ATOM 687 N N . LEU A 1 89 ? 11.265 -6.105 -16.245 1.00 77.44 89 LEU A N 1
ATOM 688 C CA . LEU A 1 89 ? 12.526 -5.380 -16.406 1.00 77.44 89 LEU A CA 1
ATOM 689 C C . LEU A 1 89 ? 13.759 -6.267 -16.160 1.00 77.44 89 LEU A C 1
ATOM 691 O O . LEU A 1 89 ? 14.699 -6.250 -16.955 1.00 77.44 89 LEU A O 1
ATOM 695 N N . LEU A 1 90 ? 13.741 -7.106 -15.120 1.00 75.19 90 LEU A N 1
ATOM 696 C CA . LEU A 1 90 ? 14.814 -8.072 -14.846 1.00 75.19 90 LEU A CA 1
ATOM 697 C C . LEU A 1 90 ? 14.986 -9.091 -15.984 1.00 75.19 90 LEU A C 1
ATOM 699 O O . LEU A 1 90 ? 16.112 -9.463 -16.331 1.00 75.19 90 LEU A O 1
ATOM 703 N N . HIS A 1 91 ? 13.884 -9.558 -16.576 1.00 71.62 91 HIS A N 1
ATOM 704 C CA . HIS A 1 91 ? 13.931 -10.476 -17.714 1.00 71.62 91 HIS A CA 1
ATOM 705 C C . HIS A 1 91 ? 14.443 -9.798 -18.993 1.00 71.62 91 HIS A C 1
ATOM 707 O O . HIS A 1 91 ? 15.254 -10.401 -19.700 1.00 71.62 91 HIS A O 1
ATOM 713 N N . ALA A 1 92 ? 14.033 -8.554 -19.258 1.00 67.31 92 ALA A N 1
ATOM 714 C CA . ALA A 1 92 ? 14.512 -7.762 -20.390 1.00 67.31 92 ALA A CA 1
ATOM 715 C C . ALA A 1 92 ? 16.016 -7.459 -20.274 1.00 67.31 92 ALA A C 1
ATOM 717 O O . ALA A 1 92 ? 16.769 -7.716 -21.214 1.00 67.31 92 ALA A O 1
ATOM 718 N N . GLY A 1 93 ? 16.481 -7.032 -19.094 1.00 60.00 93 GLY A N 1
ATOM 719 C CA . GLY A 1 93 ? 17.903 -6.794 -18.829 1.00 60.00 93 GLY A CA 1
ATOM 720 C C . GLY A 1 93 ? 18.765 -8.033 -19.096 1.00 60.00 93 GLY A C 1
ATOM 721 O O . GLY A 1 93 ? 19.782 -7.943 -19.780 1.00 60.00 93 GLY A O 1
ATOM 722 N N . ARG A 1 94 ? 18.314 -9.224 -18.670 1.00 59.34 94 ARG A N 1
ATOM 723 C CA . ARG A 1 94 ? 19.019 -10.499 -18.924 1.00 59.34 94 ARG A CA 1
ATOM 724 C C . ARG A 1 94 ? 19.129 -10.861 -20.407 1.00 59.34 94 ARG A C 1
ATOM 726 O O . ARG A 1 94 ? 20.112 -11.498 -20.793 1.00 59.34 94 ARG A O 1
ATOM 733 N N . GLN A 1 95 ? 18.140 -10.512 -21.232 1.00 59.00 95 GLN A N 1
ATOM 734 C CA . GLN A 1 95 ? 18.226 -10.721 -22.680 1.00 59.00 95 GLN A CA 1
ATOM 735 C C . GLN A 1 95 ? 19.264 -9.775 -23.294 1.00 59.00 95 GLN A C 1
ATOM 737 O O . GLN A 1 95 ? 20.144 -10.232 -24.023 1.00 59.00 95 GLN A O 1
ATOM 742 N N . THR A 1 96 ? 19.249 -8.497 -22.914 1.00 55.84 96 THR A N 1
ATOM 743 C CA . THR A 1 96 ? 20.203 -7.492 -23.404 1.00 55.84 96 THR A CA 1
ATOM 744 C C . THR A 1 96 ? 21.653 -7.817 -23.013 1.00 55.84 96 THR A C 1
ATOM 746 O O . THR A 1 96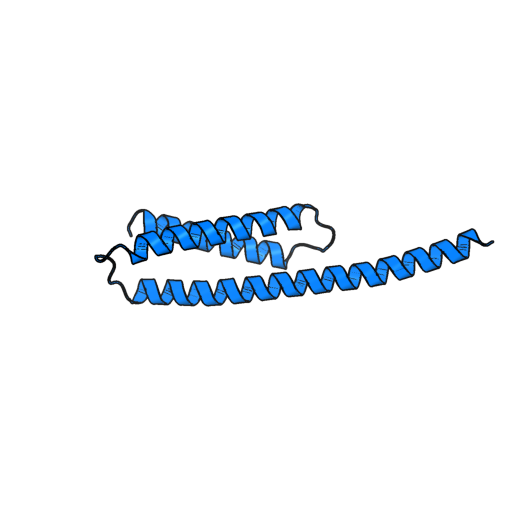 ? 22.533 -7.769 -23.872 1.00 55.84 96 THR A O 1
ATOM 749 N N . THR A 1 97 ? 21.925 -8.261 -21.776 1.00 54.31 97 THR A N 1
ATOM 750 C CA . THR A 1 97 ? 23.286 -8.661 -21.347 1.00 54.31 97 THR A CA 1
ATOM 751 C C . THR A 1 97 ? 23.825 -9.856 -22.140 1.00 54.31 97 THR A C 1
ATOM 753 O O . THR A 1 97 ? 25.011 -9.903 -22.462 1.00 54.31 97 THR A O 1
ATOM 756 N N . ARG A 1 98 ? 22.968 -10.823 -22.503 1.00 55.09 98 ARG A N 1
ATOM 757 C CA . ARG A 1 98 ? 23.380 -11.964 -23.339 1.00 55.09 98 ARG A CA 1
ATOM 758 C C . ARG A 1 98 ? 23.789 -11.527 -24.740 1.00 55.09 98 ARG A C 1
ATOM 760 O O . ARG A 1 98 ? 24.773 -12.046 -25.258 1.00 55.09 98 ARG A O 1
ATOM 767 N N . HIS A 1 99 ? 23.067 -10.579 -25.332 1.00 52.22 99 HI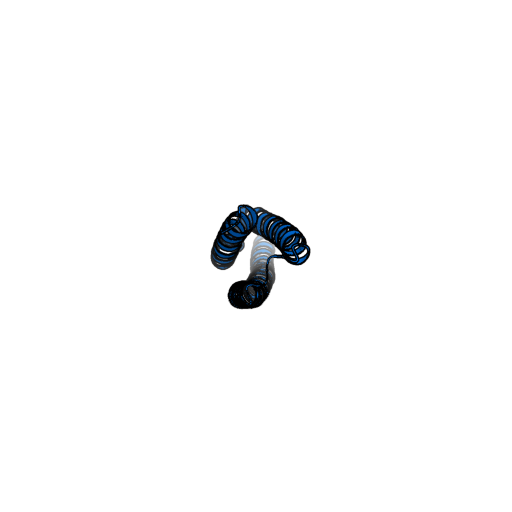S A N 1
ATOM 768 C CA . HIS A 1 99 ? 23.429 -10.043 -26.641 1.00 52.22 99 HIS A CA 1
ATOM 769 C C . HIS A 1 99 ? 24.753 -9.271 -26.584 1.00 52.22 99 HIS A C 1
ATOM 771 O O . HIS A 1 99 ? 25.612 -9.511 -27.426 1.00 52.22 99 HIS A O 1
ATOM 777 N N . ILE A 1 100 ? 24.969 -8.429 -25.568 1.00 56.62 100 ILE A N 1
ATOM 778 C CA . ILE A 1 100 ? 26.223 -7.668 -25.407 1.00 56.62 100 ILE A CA 1
ATOM 779 C C . ILE A 1 100 ? 27.431 -8.605 -25.239 1.00 56.62 100 ILE A C 1
ATOM 781 O O . ILE A 1 100 ? 28.422 -8.449 -25.951 1.00 56.62 100 ILE A O 1
ATOM 785 N N . ASN A 1 101 ? 27.330 -9.627 -24.381 1.00 52.81 101 ASN A N 1
ATOM 786 C CA . ASN A 1 101 ? 28.414 -10.600 -24.191 1.00 52.81 101 ASN A CA 1
ATOM 787 C C . ASN A 1 101 ? 28.695 -11.424 -25.460 1.00 52.81 101 ASN A C 1
ATOM 789 O O . ASN A 1 101 ? 29.845 -11.773 -25.720 1.00 52.81 101 ASN A O 1
ATOM 793 N N . MET A 1 102 ? 27.671 -11.715 -26.272 1.00 53.38 102 MET A N 1
ATOM 794 C CA . MET A 1 102 ? 27.854 -12.404 -27.552 1.00 53.38 102 MET A CA 1
ATOM 795 C C . MET A 1 102 ? 28.651 -11.542 -28.540 1.00 53.38 102 MET A C 1
ATOM 797 O O . MET A 1 102 ? 29.570 -12.055 -29.173 1.00 53.38 102 MET A O 1
ATOM 801 N N . TYR A 1 103 ? 28.365 -10.238 -28.631 1.00 52.59 103 TYR A N 1
ATOM 802 C CA . TYR A 1 103 ? 29.118 -9.327 -29.500 1.00 52.59 103 TYR A CA 1
ATOM 803 C C . TYR A 1 103 ? 30.569 -9.129 -29.035 1.00 52.59 103 TYR A C 1
ATOM 805 O O . TYR A 1 103 ? 31.467 -9.174 -29.870 1.00 52.59 103 TYR A O 1
ATOM 813 N N . GLN A 1 104 ? 30.823 -9.008 -27.726 1.00 50.56 104 GLN A N 1
ATOM 814 C CA . GLN A 1 104 ? 32.195 -8.908 -27.199 1.00 50.56 104 GLN A CA 1
ATOM 815 C C . GLN A 1 104 ? 33.021 -10.173 -27.474 1.00 50.56 104 GLN A C 1
ATOM 817 O O . GLN A 1 104 ? 34.166 -10.083 -27.903 1.00 50.56 104 GLN A O 1
ATOM 822 N N . SER A 1 105 ? 32.422 -11.360 -27.332 1.00 53.25 105 SER A N 1
ATOM 823 C CA . SER A 1 105 ? 33.120 -12.627 -27.601 1.00 53.25 105 SER A CA 1
ATOM 824 C C . SER A 1 105 ? 33.469 -12.870 -29.078 1.00 53.25 105 SER A C 1
ATOM 826 O O . SER A 1 105 ? 34.305 -13.721 -29.373 1.00 53.25 105 SER A O 1
ATOM 828 N N . ILE A 1 106 ? 32.830 -12.151 -30.009 1.00 55.00 106 ILE A N 1
ATOM 829 C CA . ILE A 1 106 ? 33.129 -12.241 -31.445 1.00 55.00 106 ILE A CA 1
ATOM 830 C C . ILE A 1 106 ? 34.295 -11.313 -31.816 1.00 55.00 106 ILE A C 1
ATOM 832 O O . ILE A 1 106 ? 35.095 -11.685 -32.674 1.00 55.00 106 ILE A O 1
ATOM 836 N N . ASP A 1 107 ? 34.421 -10.153 -31.165 1.00 51.91 107 ASP A N 1
ATOM 837 C CA . ASP A 1 107 ? 35.529 -9.216 -31.407 1.00 51.91 107 ASP A CA 1
ATOM 838 C C . ASP A 1 107 ? 36.842 -9.659 -30.735 1.00 51.91 107 ASP A C 1
ATOM 840 O O . ASP A 1 107 ? 37.907 -9.463 -31.311 1.00 51.91 107 ASP A O 1
ATOM 844 N N . ASP A 1 108 ? 36.788 -10.339 -29.582 1.00 49.88 108 ASP A N 1
ATOM 845 C CA . ASP A 1 108 ? 37.987 -10.861 -28.894 1.00 49.88 108 ASP A CA 1
ATOM 846 C C . ASP A 1 108 ? 38.638 -12.075 -29.597 1.00 49.88 108 ASP A C 1
ATOM 848 O O . ASP A 1 108 ? 39.704 -12.537 -29.187 1.00 49.88 108 ASP A O 1
ATOM 852 N N . ASN A 1 109 ? 38.019 -12.613 -30.656 1.00 50.09 109 ASN A N 1
ATOM 853 C CA . ASN A 1 109 ? 38.521 -13.770 -31.408 1.00 50.09 109 ASN A CA 1
ATOM 854 C C . ASN A 1 109 ? 39.049 -13.401 -32.810 1.00 50.09 109 ASN A C 1
ATOM 856 O O . ASN A 1 109 ? 39.002 -14.228 -33.728 1.00 50.09 109 ASN A O 1
ATOM 860 N N . ARG A 1 110 ? 39.520 -12.161 -32.992 1.00 48.00 110 ARG A N 1
ATOM 861 C CA . ARG A 1 110 ? 40.064 -11.640 -34.253 1.00 48.00 110 ARG A CA 1
ATOM 862 C C . ARG A 1 110 ? 41.463 -11.058 -34.077 1.00 48.00 110 ARG A C 1
ATOM 864 O O . ARG A 1 110 ? 42.269 -11.256 -35.015 1.00 48.00 110 ARG A O 1
#

pLDDT: mean 84.43, std 15.89, range [48.0, 98.06]

Radius of gyration: 20.68 Å; chains: 1; bounding box: 59×26×54 Å

Foldseek 3Di:
DDPLLVVLVVLLVLLVVLLVVLVVDALPDPCNVVSVVSNVVSVVVNVVSVVVLVVPPVPPPPVSVVVVVVSVVVSVVSVVVSVVVNVVNVVVVVVVVVVVVVVVVVVVVD

=== Feature glossary ===
Legend for the data blocks above and below:

— What the protein is —

Sequence gives the chain of amino acids in standard one-letter code (A=alanine, C=cysteine, …, Y=tyrosine), read N→C. It is the only feature that is directly encoded by the gene; all structural features are derived from the folded form of this sequence.

The annotation block draws on four external resources. InterPro: which protein families and domains the sequence belongs to. GO: standardized terms for what the protein does, what process it participates in, and where in the cell it acts. CATH: which structural fold it has in the CATH hierarchy. Organism: the species of origin.

— Where its atoms are —

Atomic coordinates in PDBx/mmCIF format — the same representation the Protein Data Bank distributes. Each line of the _atom_site loop places one backbone atom in Cartesian space (units: ångströms, origin: arbitrary).

Six rendered views show the 3D structure from the faces of a cube — i.e. along ±x, ±y, ±z. Rendering representation is drawn randomly per protein from cartoon (secondary-structure ribbons), sticks (backbone bonds), or molecular surface; coloring is either N→C rainbow (blue at the N-terminus through red at the C-terminus) or one color per chain.

— Local backbone conformation —

DSSP 8-state secondary structure assigns each residue one of H (α-helix), G (3₁₀-helix), I (π-helix), E (extended β-strand), B (isolated β-bridge), T (hydrogen-bonded turn), S (bend), or '-' (coil). The assignment is computed from backbone hydrogen-bond geometry via the Kabsch–Sander algorithm.

P-SEA three-state annotation labels each residue as helix, strand, or coil based purely on the geometry of the Cα trace. It serves as a fallback when the full backbone (and thus DSSP) is unavailable.

φ (phi) and ψ (psi) are the two rotatable backbone dihedrals per residue: φ is the C(i-1)–N–Cα–C torsion, ψ is the N–Cα–C–N(i+1) torsion, both in degrees on (−180°, 180°]. α-helical residues cluster near (−60°, −45°); β-strand residues near (−120°, +130°). A Ramachandran plot is simply a scatter of (φ, ψ) for every residue.

— Global shape and packing —

Radius of gyration (Rg) is the root-mean-square distance of Cα atoms from their c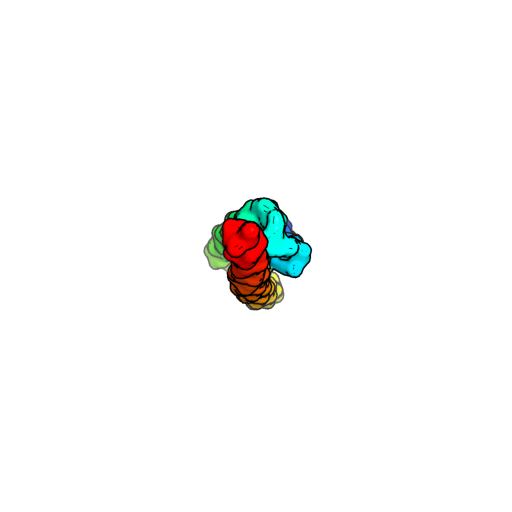entroid — a single number for overall size and compactness. A globular domain of N residues has Rg ≈ 2.2·N^0.38 Å; an extended or disordered chain has a much larger Rg. The Cα contact count is the number of residue pairs whose Cα atoms are within 8 Å and are more than four positions apart in sequence — a standard proxy for tertiary packing density. The bounding box is the smallest axis-aligned box enclosing all Cα atoms.

Accessible surface area quantifies burial. A residue with SASA near zero is packed into the hydrophobic core; one with SASA >100 Å² sits on the surface. Computed here via the Shrake–Rupley numerical algorithm with a 1.4 Å probe.

The contact map is a binary N×N matrix image: pixel (i, j) is dark where Cα_i and Cα_j are within 8 Å and |i−j|>4. Because the |i−j|>4 filter removes local helical contacts, off-diagonal stripes parallel to the main diagonal indicate parallel β-sheets; stripes perpendicular to it indicate antiparallel β-sheets. The Ramachandran plot scatters every residue's (φ, ψ) pair against the sterically allowed regions. The PAE heatmap renders the predicted-aligned-error matrix.

— Structural neighborhood —

A 3Di character summarizes, for each residue, the relative orientation of the Cα frame of its nearest spatial neighbor. Because it encodes fold topology rather than chemistry, 3Di alignments detect remote structural similarity that sequence alignment misses.

Structural nearest neighbors (via Foldseek easy-search vs the PDB). Reported per hit: target PDB id, E-value, and alignment TM-score. A TM-score above ~0.5 is the conventional threshold for 'same fold'.

— Confidence and disorder —

For AlphaFold models, the B-factor field carries pLDDT — the model's own estimate of local accuracy on a 0–100 scale. Regions with pLDDT<50 should be treated as essentially unmodeled; they often correspond to intrinsically disordered segments.

B-factor (Debye–Waller factor) reflects atomic displacement in the crystal lattice. It is an experimental observable (units Å²), not a prediction; low values mean the atom is pinned down, high values mean it moves or is heterogeneous across the crystal.

Predicted Aligned Error (PAE) is an AlphaFold confidence matrix: entry (i, j) is the expected error in the position of residue j, in ångströms, when the prediction is superimposed on the true structure at residue i. Low PAE within a block of residues means that block is internally rigid and well-predicted; high PAE between two blocks means their relative placement is uncertain even if each block individually is confident.